Protein AF-C8PHK3-F1 (afdb_monomer)

Foldseek 3Di:
DPPDDVLWDWDDDPNDTQDIQVVDPHRDDDDVCRSVVSVVVVD

Secondary structure (DSSP, 8-state):
-----TT--EEEETTEEEEEGGGSSS--PPPTTHHHHHHHHH-

Sequence (43 aa):
MVPGGSGDFLVEVDGRKLFFNKDFAKPRFPSEGEILNLIKVAA

Structure (mmCIF, N/CA/C/O backbone):
data_AF-C8PHK3-F1
#
_entry.id   AF-C8PHK3-F1
#
loop_
_atom_site.group_PDB
_atom_site.id
_atom_site.type_symbol
_atom_site.label_atom_id
_atom_site.label_alt_id
_atom_site.label_comp_id
_atom_site.label_asym_id
_atom_site.label_entity_id
_atom_site.label_seq_id
_atom_site.pdbx_PDB_ins_code
_atom_site.Cartn_x
_atom_site.Cartn_y
_atom_site.Cartn_z
_atom_site.occupancy
_atom_site.B_iso_or_equiv
_atom_site.auth_seq_id
_atom_site.auth_comp_id
_atom_site.auth_asym_id
_atom_site.auth_atom_id
_atom_site.pdbx_PDB_model_num
ATOM 1 N N . MET A 1 1 ? -7.371 -18.116 -3.694 1.00 49.97 1 MET A N 1
ATOM 2 C CA . MET A 1 1 ? -5.934 -17.778 -3.749 1.00 49.97 1 MET A CA 1
ATOM 3 C C . MET A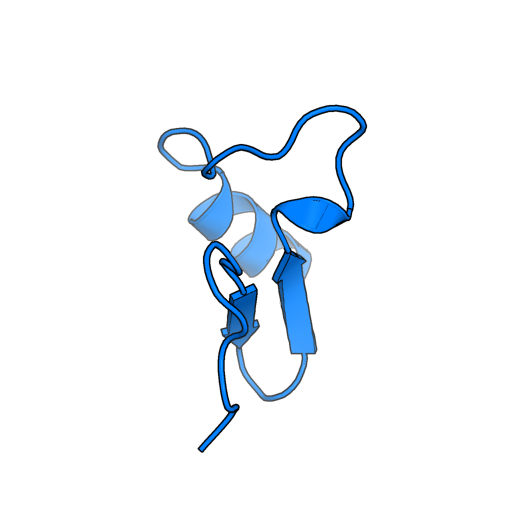 1 1 ? -5.765 -16.832 -4.920 1.00 49.97 1 MET A C 1
ATOM 5 O O . MET A 1 1 ? -6.097 -17.236 -6.025 1.00 49.97 1 MET A O 1
ATOM 9 N N . VAL A 1 2 ? -5.383 -15.577 -4.686 1.00 57.44 2 VAL A N 1
ATOM 10 C CA . VAL A 1 2 ? -5.113 -14.641 -5.787 1.00 57.44 2 VAL A CA 1
ATOM 11 C C . VAL A 1 2 ? -3.738 -15.023 -6.340 1.00 57.44 2 VAL A C 1
ATOM 13 O O . VAL A 1 2 ? -2.769 -14.953 -5.582 1.00 57.44 2 VAL A O 1
ATOM 16 N N . PRO A 1 3 ? -3.618 -15.499 -7.591 1.00 57.88 3 PRO A N 1
ATOM 17 C CA . PRO A 1 3 ? -2.312 -15.731 -8.182 1.00 57.88 3 PRO A CA 1
ATOM 18 C C . PRO A 1 3 ? -1.678 -14.357 -8.403 1.00 57.88 3 PRO A C 1
ATOM 20 O O . PRO A 1 3 ? -2.075 -13.627 -9.307 1.00 57.88 3 PRO A O 1
ATOM 23 N N . GLY A 1 4 ? -0.746 -13.968 -7.534 1.00 62.22 4 GLY A N 1
ATOM 24 C CA . GLY A 1 4 ? 0.057 -12.774 -7.767 1.00 62.22 4 GLY A CA 1
ATOM 25 C C . GLY A 1 4 ? 0.933 -13.007 -8.994 1.00 62.22 4 GLY A C 1
ATOM 26 O O . GLY A 1 4 ? 1.671 -13.992 -9.043 1.00 62.22 4 GLY A O 1
ATOM 27 N N . GLY A 1 5 ? 0.854 -12.127 -9.992 1.00 67.56 5 GLY A N 1
ATOM 28 C CA . GLY A 1 5 ? 1.866 -12.080 -11.038 1.00 67.56 5 GLY A CA 1
ATOM 29 C C . GLY A 1 5 ? 3.219 -11.700 -10.434 1.00 67.56 5 GLY A C 1
ATOM 30 O O . GLY A 1 5 ? 3.300 -11.154 -9.330 1.00 67.56 5 GLY A O 1
ATOM 31 N N . SER A 1 6 ? 4.314 -11.976 -11.145 1.00 78.06 6 SER A N 1
ATOM 32 C CA . SER A 1 6 ? 5.650 -11.585 -10.687 1.00 78.06 6 SER A CA 1
ATOM 33 C C . SER A 1 6 ? 5.695 -10.077 -10.397 1.00 78.06 6 SER A C 1
ATOM 35 O O . SER A 1 6 ? 5.535 -9.262 -11.310 1.00 78.06 6 SER A O 1
ATOM 37 N N . GLY A 1 7 ? 5.904 -9.713 -9.129 1.00 83.56 7 GLY A N 1
ATOM 38 C CA . GLY A 1 7 ? 6.015 -8.323 -8.683 1.00 83.56 7 GLY A CA 1
ATOM 39 C C . GLY A 1 7 ? 4.695 -7.614 -8.364 1.00 83.56 7 GLY A C 1
ATOM 40 O O . GLY A 1 7 ? 4.718 -6.400 -8.177 1.00 83.56 7 GLY A O 1
ATOM 41 N N . ASP A 1 8 ? 3.564 -8.319 -8.295 1.00 90.50 8 ASP A N 1
ATOM 42 C CA . ASP A 1 8 ? 2.309 -7.745 -7.797 1.00 90.50 8 ASP A CA 1
ATOM 43 C C . ASP A 1 8 ? 2.303 -7.647 -6.270 1.00 90.50 8 ASP A C 1
ATOM 45 O O . ASP A 1 8 ? 2.659 -8.592 -5.567 1.00 90.50 8 ASP A O 1
ATOM 49 N N . PHE A 1 9 ? 1.851 -6.503 -5.756 1.00 92.06 9 PHE A N 1
ATOM 50 C CA . PHE A 1 9 ? 1.581 -6.303 -4.337 1.00 92.06 9 PHE A CA 1
ATOM 51 C C . PHE A 1 9 ? 0.193 -5.689 -4.170 1.00 92.06 9 PHE A C 1
ATOM 53 O O . PHE A 1 9 ? -0.026 -4.521 -4.499 1.00 92.06 9 PHE A O 1
ATOM 60 N N . LEU A 1 10 ? -0.736 -6.505 -3.674 1.00 93.12 10 LEU A N 1
ATOM 61 C CA . LEU A 1 10 ? -2.143 -6.185 -3.462 1.00 93.12 10 LEU A CA 1
ATOM 62 C C . LEU A 1 10 ? -2.459 -6.266 -1.966 1.00 93.12 10 LEU A C 1
ATOM 64 O O . LEU A 1 10 ? -2.137 -7.263 -1.322 1.00 93.12 10 LEU A O 1
ATOM 68 N N . VAL A 1 11 ? -3.126 -5.244 -1.438 1.00 93.38 11 VAL A N 1
ATOM 69 C CA . VAL A 1 11 ? -3.728 -5.260 -0.103 1.00 93.38 11 VAL A CA 1
ATOM 70 C C . VAL A 1 11 ? -5.237 -5.178 -0.257 1.00 93.38 11 VAL A C 1
ATOM 72 O O . VAL A 1 11 ? -5.764 -4.227 -0.843 1.00 93.38 11 VAL A O 1
ATOM 75 N N . GLU A 1 12 ? -5.916 -6.177 0.292 1.00 93.44 12 GLU A N 1
ATOM 76 C CA . GLU A 1 12 ? -7.368 -6.309 0.299 1.00 93.44 12 GLU A CA 1
ATOM 77 C C . GLU A 1 12 ? -7.850 -6.534 1.735 1.00 93.44 12 GLU A C 1
ATOM 79 O O . GLU A 1 12 ? -7.234 -7.292 2.485 1.00 93.44 12 GLU A O 1
ATOM 84 N N . VAL A 1 13 ? -8.936 -5.860 2.113 1.00 91.31 13 VAL A N 1
ATOM 85 C CA . VAL A 1 13 ? -9.612 -6.015 3.410 1.00 91.31 13 VAL A CA 1
ATOM 86 C C . VAL A 1 13 ? -11.105 -6.140 3.134 1.00 91.31 13 VAL A C 1
ATOM 88 O O . VAL A 1 13 ? -11.650 -5.338 2.378 1.00 91.31 13 VAL A O 1
ATOM 91 N N . ASP A 1 14 ? -11.746 -7.171 3.686 1.00 89.81 14 ASP A N 1
ATOM 92 C CA . ASP A 1 14 ? -13.180 -7.458 3.511 1.00 89.81 14 ASP A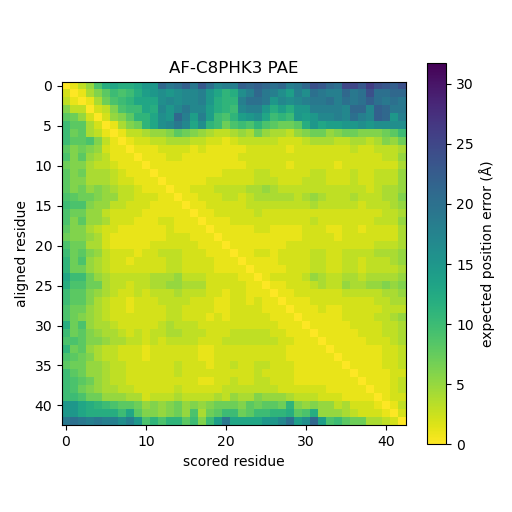 CA 1
ATOM 93 C C . ASP A 1 14 ? -13.645 -7.476 2.038 1.00 89.81 14 ASP A C 1
ATOM 95 O O . ASP A 1 14 ? -14.729 -7.010 1.694 1.00 89.81 14 ASP A O 1
ATOM 99 N N . GLY A 1 15 ? -12.802 -7.991 1.135 1.00 89.00 15 GLY A N 1
ATOM 100 C CA . GLY A 1 15 ? -13.084 -8.054 -0.306 1.00 89.00 15 GLY A CA 1
ATOM 101 C C . GLY A 1 15 ? -12.914 -6.726 -1.057 1.00 89.00 15 GLY A C 1
ATOM 102 O O . GLY A 1 15 ? -13.183 -6.655 -2.256 1.00 89.00 15 GLY A O 1
ATOM 103 N N . ARG A 1 16 ? -12.462 -5.659 -0.384 1.00 89.25 16 ARG A N 1
ATOM 104 C CA . ARG A 1 16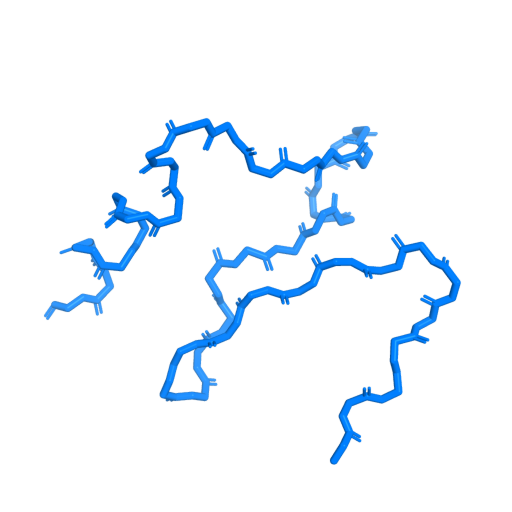 ? -12.189 -4.349 -0.986 1.00 89.25 16 ARG A CA 1
ATOM 105 C C . ARG A 1 16 ? -10.693 -4.151 -1.217 1.00 89.25 16 ARG A C 1
ATOM 107 O O . ARG A 1 16 ? -9.898 -4.155 -0.276 1.00 89.25 16 ARG A O 1
ATOM 114 N N . LYS A 1 17 ? -10.310 -3.883 -2.471 1.00 92.31 17 LYS A N 1
ATOM 115 C CA . LYS A 1 17 ? -8.948 -3.461 -2.837 1.00 92.31 17 LYS A CA 1
ATOM 116 C C . LYS A 1 17 ? -8.622 -2.113 -2.183 1.00 92.31 17 LYS A C 1
ATOM 118 O O . LYS A 1 17 ? -9.235 -1.104 -2.529 1.00 92.31 17 LYS A O 1
ATOM 123 N N . LEU A 1 18 ? -7.641 -2.095 -1.281 1.00 94.44 18 LEU A N 1
ATOM 124 C CA . LEU A 1 18 ? -7.156 -0.878 -0.620 1.00 94.44 18 LEU A CA 1
ATOM 125 C C . LEU A 1 18 ? -5.885 -0.327 -1.265 1.00 94.44 18 LEU A C 1
ATOM 127 O O . LEU A 1 18 ? -5.727 0.885 -1.371 1.00 94.44 18 LEU A O 1
ATOM 131 N N . PHE A 1 19 ? 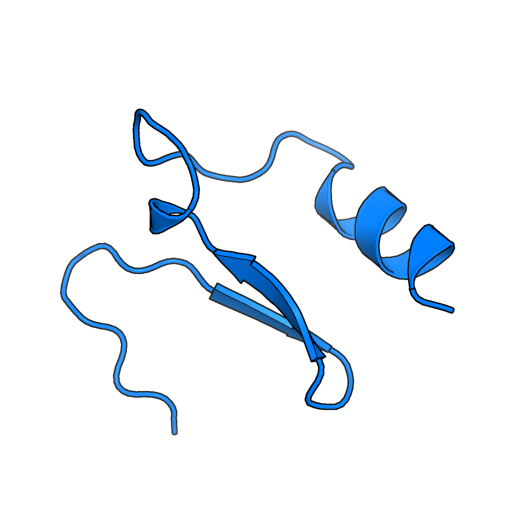-4.981 -1.204 -1.700 1.00 95.44 19 PHE A N 1
ATOM 132 C CA . PHE A 1 19 ? -3.718 -0.808 -2.318 1.00 95.44 19 PHE A CA 1
ATOM 133 C C . PHE A 1 19 ? -3.323 -1.807 -3.394 1.00 95.44 19 PHE A C 1
ATOM 135 O O . PHE A 1 19 ? -3.367 -3.013 -3.161 1.00 95.44 19 PHE A O 1
ATOM 142 N N . PHE A 1 20 ? -2.869 -1.318 -4.542 1.00 94.19 20 PHE A N 1
ATOM 143 C CA . PHE A 1 20 ? -2.205 -2.146 -5.53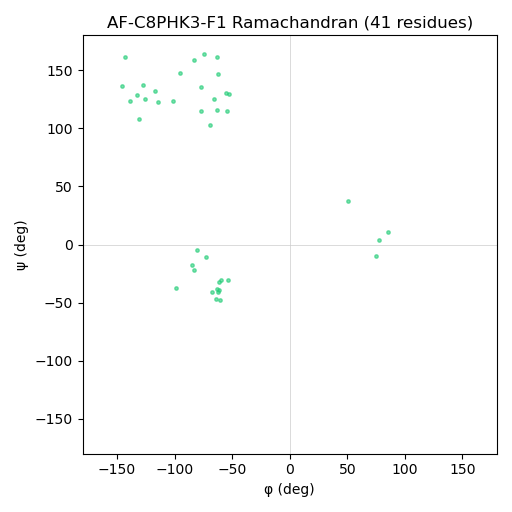7 1.00 94.19 20 PHE A CA 1
ATOM 144 C C . 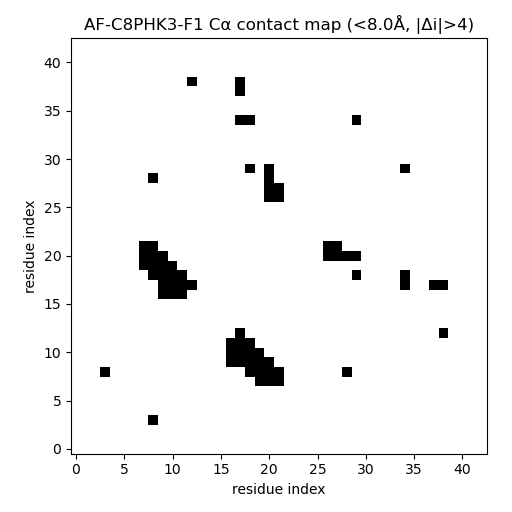PHE A 1 20 ? -1.013 -1.396 -6.116 1.00 94.19 20 PHE A C 1
ATOM 146 O O . PHE A 1 20 ? -1.147 -0.283 -6.620 1.00 94.19 20 PHE A O 1
ATOM 153 N N . ASN A 1 21 ? 0.175 -1.993 -6.026 1.00 94.50 21 ASN A N 1
ATOM 154 C CA . ASN A 1 21 ? 1.419 -1.317 -6.392 1.00 94.50 21 ASN A CA 1
ATOM 155 C C . ASN A 1 21 ? 1.457 -0.848 -7.853 1.00 94.50 21 ASN A C 1
ATOM 157 O O . ASN A 1 21 ? 2.091 0.164 -8.137 1.00 94.50 21 ASN A O 1
ATOM 161 N N . LYS A 1 22 ? 0.785 -1.547 -8.772 1.00 92.81 22 LYS A N 1
ATOM 162 C CA . LYS A 1 22 ? 0.745 -1.185 -10.197 1.00 92.81 22 LYS A CA 1
ATOM 163 C C . LYS A 1 22 ? -0.257 -0.080 -10.547 1.00 92.81 22 LYS A C 1
ATOM 165 O O . LYS A 1 22 ? -0.245 0.374 -11.684 1.00 92.81 22 LYS A O 1
ATOM 170 N N . ASP A 1 23 ? -1.059 0.398 -9.593 1.00 93.12 23 ASP A N 1
ATOM 171 C CA . ASP A 1 23 ? -1.898 1.590 -9.799 1.00 93.12 23 ASP A CA 1
ATOM 172 C C . ASP A 1 23 ? -1.057 2.891 -9.812 1.00 93.12 23 ASP A C 1
ATOM 174 O O . ASP A 1 23 ? -1.550 3.958 -10.173 1.00 93.12 23 ASP A O 1
ATOM 178 N N . PHE A 1 24 ? 0.228 2.825 -9.438 1.00 92.38 24 PHE A N 1
ATOM 179 C CA . PHE A 1 24 ? 1.150 3.962 -9.431 1.00 92.38 24 PHE A CA 1
ATOM 180 C C . PHE A 1 24 ? 1.989 4.033 -10.711 1.00 92.38 24 PHE A C 1
ATOM 182 O O . PHE A 1 24 ? 2.423 3.012 -11.239 1.00 92.38 24 PHE A O 1
ATOM 189 N N . ALA A 1 25 ? 2.331 5.256 -11.141 1.00 92.88 25 ALA A N 1
ATOM 190 C CA . ALA A 1 25 ? 3.20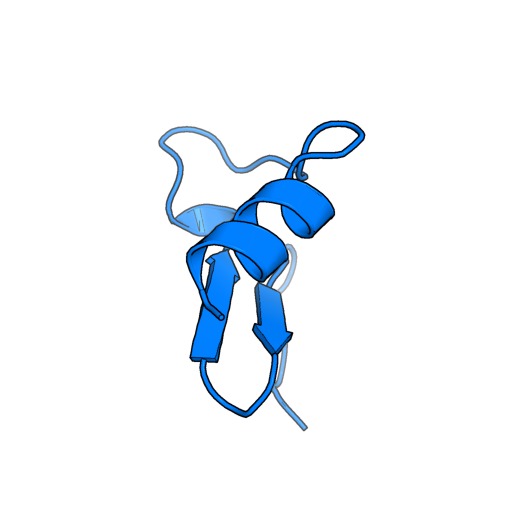1 5.495 -12.302 1.00 92.88 25 ALA A CA 1
ATOM 191 C C . ALA A 1 25 ? 4.554 4.757 -12.218 1.00 92.88 25 ALA A C 1
ATOM 193 O O . ALA A 1 25 ? 5.112 4.352 -13.235 1.00 92.88 25 ALA A O 1
ATOM 194 N N . LYS A 1 26 ? 5.067 4.551 -10.998 1.00 92.88 26 LYS A N 1
ATOM 195 C CA . LYS A 1 26 ? 6.158 3.622 -10.700 1.00 92.88 26 LYS A CA 1
ATOM 196 C C . LYS A 1 26 ? 5.688 2.665 -9.604 1.00 92.88 26 LYS A C 1
ATOM 198 O O . LYS A 1 26 ? 5.311 3.159 -8.537 1.00 92.88 26 LYS A O 1
ATOM 203 N N . PRO A 1 27 ? 5.751 1.337 -9.815 1.00 93.75 27 PRO A N 1
ATOM 204 C CA . PRO A 1 27 ? 5.378 0.385 -8.783 1.00 93.75 27 PRO A CA 1
ATOM 205 C C . PRO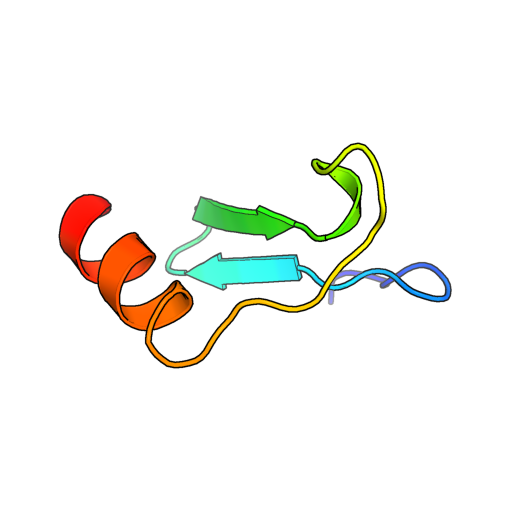 A 1 27 ? 6.166 0.614 -7.498 1.00 93.75 27 PRO A C 1
ATOM 207 O O . PRO A 1 27 ? 7.393 0.742 -7.519 1.00 93.75 27 PRO A O 1
ATOM 210 N N . ARG A 1 28 ? 5.448 0.677 -6.378 1.00 94.75 28 ARG A N 1
ATOM 211 C CA . ARG A 1 28 ? 6.026 0.904 -5.053 1.00 94.75 28 ARG A CA 1
ATOM 212 C C . ARG A 1 28 ? 5.307 0.098 -3.984 1.00 94.75 28 ARG A C 1
ATOM 214 O O . ARG A 1 28 ? 4.160 -0.306 -4.163 1.00 94.75 28 ARG A O 1
ATOM 221 N N . PHE A 1 29 ? 5.976 -0.068 -2.854 1.00 95.19 29 PHE A N 1
ATOM 222 C CA . PHE A 1 29 ? 5.343 -0.523 -1.625 1.00 95.19 29 PHE A CA 1
ATOM 223 C C . PHE A 1 29 ? 4.682 0.655 -0.893 1.00 95.19 29 PHE A C 1
ATOM 225 O O . PHE A 1 29 ? 5.021 1.819 -1.160 1.00 95.19 29 PHE A O 1
ATOM 232 N N . PRO A 1 30 ? 3.712 0.376 -0.010 1.00 95.50 30 PRO A N 1
ATOM 233 C CA . PRO A 1 30 ? 3.166 1.390 0.876 1.00 95.50 30 PRO A CA 1
ATOM 234 C C . PRO A 1 30 ? 4.243 1.944 1.816 1.00 95.50 30 PRO A C 1
ATOM 236 O O . PRO A 1 30 ? 5.149 1.221 2.235 1.00 95.50 30 PRO A O 1
ATOM 239 N N . SER A 1 31 ? 4.124 3.222 2.159 1.00 96.81 31 SER A N 1
ATOM 240 C CA . SER A 1 31 ? 4.921 3.853 3.211 1.00 96.81 31 SER A CA 1
ATOM 241 C C . SER A 1 31 ? 4.442 3.414 4.598 1.00 96.81 31 SER A C 1
ATOM 243 O O . SER A 1 31 ? 3.330 2.900 4.762 1.00 96.81 31 SER A O 1
ATOM 245 N N . GLU A 1 32 ? 5.265 3.648 5.622 1.00 97.31 32 GLU A N 1
ATOM 246 C CA . GLU A 1 32 ? 4.882 3.400 7.013 1.00 97.31 32 GLU A CA 1
ATOM 247 C C . GLU A 1 32 ? 3.550 4.095 7.349 1.00 97.31 32 GLU A C 1
ATOM 249 O O . GLU A 1 32 ? 3.340 5.269 7.045 1.00 97.31 32 GLU A O 1
ATOM 254 N N . GLY A 1 33 ? 2.614 3.339 7.927 1.00 96.00 33 GLY A N 1
ATOM 255 C CA . GLY A 1 33 ? 1.286 3.830 8.304 1.00 96.00 33 GLY A CA 1
ATOM 256 C C . GLY A 1 33 ? 0.290 4.039 7.154 1.00 96.00 33 GLY A C 1
ATOM 257 O O . GLY A 1 33 ? -0.895 4.217 7.428 1.00 96.00 33 GLY A O 1
ATOM 258 N N . GLU A 1 34 ? 0.701 3.963 5.883 1.00 96.19 34 GLU A N 1
ATOM 259 C CA . GLU A 1 34 ? -0.185 4.230 4.739 1.00 96.19 34 GLU A CA 1
ATOM 260 C C . GLU A 1 34 ? -1.375 3.264 4.694 1.00 96.19 34 GLU A C 1
ATOM 262 O O . GLU A 1 34 ? -2.522 3.698 4.602 1.00 96.19 34 GLU A O 1
ATOM 267 N N . ILE A 1 35 ? -1.124 1.959 4.851 1.00 95.50 35 ILE A N 1
ATOM 268 C CA . ILE A 1 35 ? -2.190 0.945 4.868 1.00 95.50 35 ILE A CA 1
ATOM 269 C C . ILE A 1 35 ? -3.155 1.164 6.040 1.00 95.50 35 ILE A C 1
ATOM 271 O O . ILE A 1 35 ? -4.366 1.066 5.861 1.00 95.50 35 ILE A O 1
ATOM 275 N N . LEU A 1 36 ? -2.648 1.518 7.227 1.00 94.75 36 LEU A N 1
ATOM 276 C CA . LEU A 1 36 ? -3.494 1.791 8.394 1.00 94.75 36 LEU A CA 1
ATOM 277 C C . LEU A 1 36 ? -4.410 2.996 8.153 1.00 94.75 36 LEU A C 1
ATOM 279 O O . LEU A 1 36 ? -5.573 2.975 8.552 1.00 94.75 36 LEU A O 1
ATOM 283 N N . ASN A 1 37 ? -3.908 4.031 7.479 1.00 95.25 37 ASN A N 1
ATOM 284 C CA . ASN A 1 37 ? -4.716 5.186 7.098 1.00 95.25 37 ASN A CA 1
ATOM 285 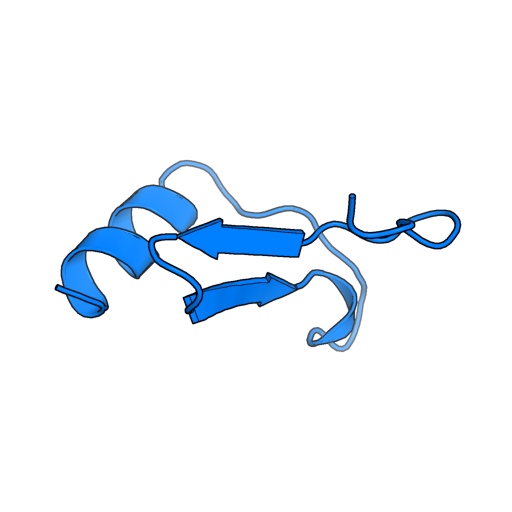C C . ASN A 1 37 ? -5.773 4.812 6.049 1.00 95.25 37 ASN A C 1
ATOM 287 O O . ASN A 1 37 ? -6.920 5.228 6.183 1.00 95.25 37 ASN A O 1
ATOM 291 N N . LEU A 1 38 ? -5.423 3.984 5.058 1.00 93.69 38 LEU A N 1
ATOM 292 C CA . LEU A 1 38 ? -6.374 3.494 4.053 1.00 93.69 38 LEU A CA 1
ATOM 293 C C . LEU A 1 38 ? -7.509 2.675 4.681 1.00 93.69 38 LEU A C 1
ATOM 295 O O . LEU A 1 38 ? -8.660 2.844 4.291 1.00 93.69 38 LEU A O 1
ATOM 299 N N . ILE A 1 39 ? -7.211 1.850 5.690 1.00 92.19 39 ILE A N 1
ATOM 300 C CA . ILE A 1 39 ? -8.224 1.094 6.441 1.00 92.19 39 ILE A CA 1
ATOM 301 C C . ILE A 1 39 ? -9.167 2.042 7.196 1.00 92.19 39 ILE A C 1
ATOM 303 O O . ILE A 1 39 ? -10.379 1.890 7.103 1.00 92.19 39 ILE A O 1
ATOM 307 N N . LYS A 1 40 ? -8.632 3.052 7.899 1.00 91.19 40 LYS A N 1
ATOM 308 C CA . LYS A 1 40 ? -9.444 4.020 8.663 1.00 91.19 40 LYS A CA 1
ATOM 309 C C . LYS A 1 40 ? -10.410 4.832 7.798 1.00 91.19 40 LYS A C 1
ATOM 311 O O . LYS A 1 40 ? -11.451 5.227 8.295 1.00 91.19 40 LYS A O 1
ATOM 316 N N . VAL A 1 41 ? -10.045 5.117 6.547 1.00 83.69 41 VAL A N 1
ATOM 317 C CA . VAL A 1 41 ? -10.897 5.852 5.590 1.00 83.69 41 VAL A CA 1
ATOM 318 C C . VAL A 1 41 ? -11.900 4.924 4.893 1.00 83.69 41 VAL A C 1
ATOM 320 O O . VAL A 1 41 ? -12.904 5.384 4.355 1.00 83.69 41 VAL A O 1
ATOM 323 N N . ALA A 1 42 ? -11.618 3.621 4.848 1.00 75.06 42 ALA A N 1
ATOM 324 C CA . ALA A 1 42 ? -12.485 2.634 4.218 1.00 75.06 42 ALA A CA 1
ATOM 325 C C . ALA A 1 42 ? -13.610 2.115 5.134 1.00 75.06 42 ALA A C 1
ATOM 327 O O . ALA A 1 42 ? -14.555 1.534 4.591 1.00 75.06 42 ALA A O 1
ATOM 328 N N . ALA A 1 43 ? -13.482 2.312 6.453 1.00 64.06 43 ALA A N 1
ATOM 329 C CA . ALA A 1 43 ? -14.475 2.029 7.496 1.00 64.06 43 ALA A CA 1
ATOM 330 C C . ALA A 1 43 ? -15.492 3.171 7.648 1.00 64.06 43 ALA A C 1
ATOM 332 O O . ALA A 1 43 ? -16.664 2.858 7.950 1.00 64.06 43 ALA A O 1
#

Solvent-accessible surface area (backbone atoms only — not comparable to full-atom values): 2977 Å² total; per-residue (Å²): 132,83,84,69,58,95,89,63,50,76,43,69,56,97,90,40,82,75,44,51,21,79,82,41,102,64,70,52,79,79,59,93,65,45,65,61,52,51,51,66,73,72,109

Radius of gyration: 10.84 Å; Cα contacts (8 Å, |Δi|>4): 35; chains: 1; bounding box: 21×24×21 Å

Organism: NCBI:txid553220

pLDDT: mean 87.54, std 12.17, range [49.97, 97.31]

Mean predicted aligned error: 4.8 Å